Protein AF-A0A7W1ZB17-F1 (afdb_monomer_lite)

Radius of gyration: 13.29 Å; chains: 1; bounding box: 30×32×25 Å

pLDDT: mean 91.94, std 9.75, range [46.81, 96.88]

Secondary structure (DSSP, 8-state):
-------TT------TT--------SSS--------SS--S-TT---SSHHHHHHH----

Structure (mmCIF, N/CA/C/O backbone):
data_AF-A0A7W1ZB17-F1
#
_entry.i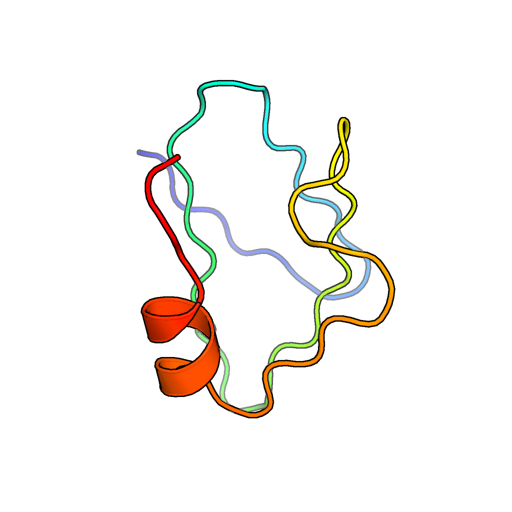d   AF-A0A7W1ZB17-F1
#
loop_
_atom_site.group_PDB
_atom_site.id
_atom_site.type_symbol
_atom_site.label_atom_id
_atom_site.label_alt_id
_atom_site.label_comp_id
_atom_site.label_asym_id
_atom_site.label_entity_id
_atom_site.label_seq_id
_atom_site.pdbx_PDB_ins_code
_atom_site.Cartn_x
_atom_site.Cartn_y
_atom_site.Cartn_z
_atom_site.occupancy
_atom_site.B_iso_or_equiv
_atom_site.auth_seq_id
_atom_site.auth_comp_id
_atom_site.auth_asym_id
_atom_site.auth_atom_id
_atom_site.pdbx_PDB_model_num
ATOM 1 N N . GLY A 1 1 ? 7.425 16.073 -4.480 1.00 79.19 1 GLY A N 1
ATOM 2 C CA . GLY A 1 1 ? 6.329 15.139 -4.798 1.00 79.19 1 GLY A CA 1
ATOM 3 C C . GLY A 1 1 ? 5.047 15.925 -4.954 1.00 79.19 1 GLY A C 1
ATOM 4 O O . GLY A 1 1 ? 4.967 17.019 -4.408 1.00 79.19 1 GLY A O 1
ATOM 5 N N . GLU A 1 2 ? 4.086 15.393 -5.700 1.00 89.31 2 GLU A N 1
ATOM 6 C CA . GLU A 1 2 ? 2.736 15.951 -5.817 1.00 89.31 2 GLU A CA 1
ATOM 7 C C . GLU A 1 2 ? 1.780 15.155 -4.919 1.00 89.31 2 GLU A C 1
ATOM 9 O O . GLU A 1 2 ? 1.908 13.936 -4.812 1.00 89.31 2 GLU A O 1
ATOM 14 N N . THR A 1 3 ? 0.827 15.837 -4.283 1.00 94.94 3 THR A N 1
ATOM 15 C CA . THR A 1 3 ? -0.237 15.199 -3.498 1.00 94.94 3 THR A CA 1
ATOM 16 C C . THR A 1 3 ? -1.556 15.372 -4.226 1.00 94.94 3 THR A C 1
ATOM 18 O O . THR A 1 3 ? -1.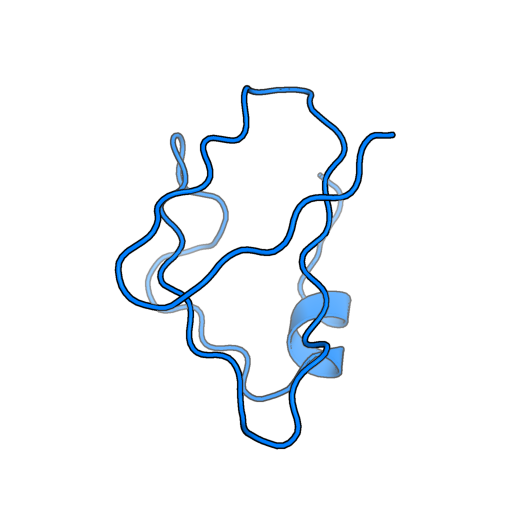917 16.489 -4.593 1.00 94.94 3 THR A O 1
ATOM 21 N N . ARG A 1 4 ? -2.303 14.280 -4.394 1.00 94.38 4 ARG A N 1
ATOM 22 C CA . ARG A 1 4 ? -3.639 14.295 -4.994 1.00 94.38 4 ARG A CA 1
ATOM 23 C C . ARG A 1 4 ? -4.609 13.469 -4.147 1.00 94.38 4 ARG A C 1
ATOM 25 O O . ARG A 1 4 ? -4.212 12.405 -3.671 1.00 94.38 4 ARG A O 1
ATOM 32 N N . PRO A 1 5 ? -5.855 13.931 -3.938 1.00 95.25 5 PRO A N 1
ATOM 33 C CA . PRO A 1 5 ? -6.880 13.102 -3.320 1.00 95.25 5 PRO A CA 1
ATOM 34 C C . PRO A 1 5 ? -7.260 11.957 -4.267 1.00 95.25 5 PRO A C 1
ATOM 36 O O . PRO A 1 5 ? -7.391 12.172 -5.470 1.00 95.25 5 PRO A O 1
ATOM 39 N N . ILE A 1 6 ? -7.454 10.761 -3.712 1.00 94.19 6 ILE A N 1
ATOM 40 C CA . ILE A 1 6 ? -7.963 9.587 -4.429 1.00 94.19 6 ILE A CA 1
ATOM 41 C C . ILE A 1 6 ? -9.223 9.105 -3.711 1.00 94.19 6 ILE A C 1
ATOM 43 O O . ILE A 1 6 ? -9.228 8.952 -2.489 1.00 94.19 6 ILE A O 1
ATOM 47 N N . GLY A 1 7 ? -10.300 8.924 -4.472 1.00 93.75 7 GLY A N 1
ATOM 48 C CA . GLY A 1 7 ? -11.615 8.522 -3.981 1.00 93.75 7 GLY A CA 1
ATOM 49 C C . GLY A 1 7 ? -12.014 7.101 -4.375 1.00 93.75 7 GLY A C 1
ATOM 50 O O . GLY A 1 7 ? -11.263 6.359 -5.007 1.00 93.75 7 GLY A O 1
ATOM 51 N N . VAL A 1 8 ? -13.242 6.731 -4.011 1.00 94.94 8 VAL A N 1
ATOM 52 C CA . VAL A 1 8 ? -13.847 5.443 -4.376 1.00 94.94 8 VAL A CA 1
ATOM 53 C C . VAL A 1 8 ? -13.886 5.297 -5.902 1.00 94.94 8 VAL A C 1
ATOM 55 O O . VAL A 1 8 ? -14.216 6.250 -6.606 1.00 94.94 8 VAL A O 1
ATOM 58 N N . ASN A 1 9 ? -13.574 4.098 -6.404 1.00 95.44 9 ASN A N 1
ATOM 59 C CA . ASN A 1 9 ? -13.546 3.754 -7.833 1.00 95.44 9 ASN A CA 1
ATOM 60 C C . ASN A 1 9 ? -12.527 4.543 -8.678 1.00 95.44 9 ASN A C 1
ATOM 62 O O . ASN A 1 9 ? -12.690 4.655 -9.892 1.00 95.44 9 ASN A O 1
ATOM 66 N N . GLN A 1 10 ? -11.474 5.083 -8.061 1.00 96.81 10 GLN A N 1
ATOM 67 C CA . GLN A 1 10 ? -10.352 5.690 -8.777 1.00 96.81 10 GLN A CA 1
ATOM 68 C C . GLN A 1 10 ? -9.131 4.769 -8.800 1.00 96.81 10 GLN A C 1
ATOM 70 O O . GLN A 1 10 ? -8.933 3.947 -7.907 1.00 96.81 10 GLN A O 1
ATOM 75 N N . LEU A 1 11 ? -8.300 4.941 -9.828 1.00 95.38 11 LEU A N 1
ATOM 76 C CA . LEU A 1 11 ? -7.062 4.197 -10.030 1.00 95.38 11 LEU A CA 1
ATOM 77 C C . LEU A 1 11 ? -5.869 5.152 -9.974 1.00 95.38 11 LEU A C 1
ATOM 79 O O . LEU A 1 11 ? -5.865 6.192 -10.632 1.00 95.38 11 LEU A O 1
ATOM 83 N N . ALA A 1 12 ? -4.848 4.774 -9.208 1.00 95.06 12 ALA A N 1
ATOM 84 C CA . ALA A 1 12 ? -3.551 5.435 -9.197 1.00 95.06 12 ALA A CA 1
ATOM 85 C C . ALA A 1 12 ? -2.530 4.528 -9.893 1.00 95.06 12 ALA A C 1
ATOM 87 O O . ALA A 1 12 ? -2.290 3.410 -9.445 1.00 95.06 12 ALA A O 1
ATOM 88 N N . PHE A 1 13 ? -1.943 5.004 -10.992 1.00 95.50 13 PHE A N 1
ATOM 89 C CA . PHE A 1 13 ? -0.874 4.295 -11.691 1.0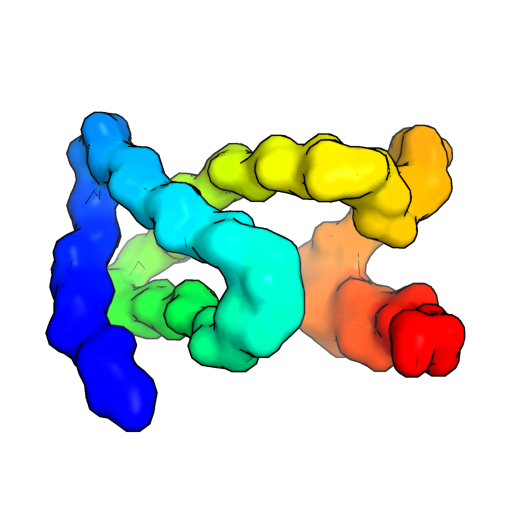0 95.50 13 PHE A CA 1
ATOM 90 C C . PHE A 1 13 ? 0.483 4.785 -11.187 1.00 95.50 13 PHE A C 1
ATOM 92 O O . PHE A 1 13 ? 0.759 5.985 -11.220 1.00 95.50 13 PHE A O 1
ATOM 99 N N . VAL A 1 14 ? 1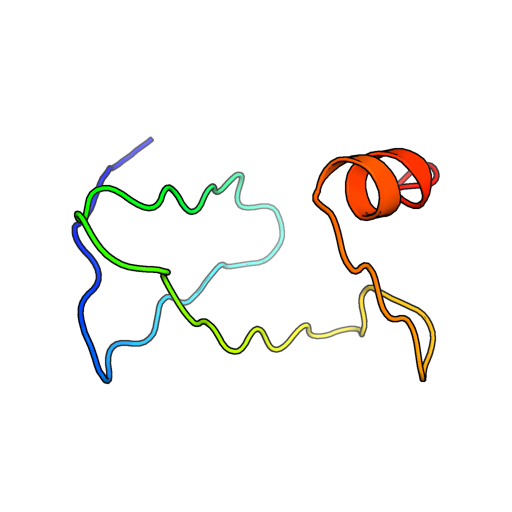.323 3.856 -10.733 1.00 95.44 14 VAL A N 1
ATOM 100 C CA . VAL A 1 14 ? 2.665 4.141 -10.221 1.00 95.44 14 VAL A CA 1
ATOM 101 C C . VAL A 1 14 ? 3.691 3.526 -11.179 1.00 95.44 14 VAL A C 1
ATOM 103 O O . VAL A 1 14 ? 3.839 2.306 -11.199 1.00 95.44 14 VAL A O 1
ATOM 106 N N . PRO A 1 15 ? 4.400 4.335 -11.988 1.00 95.56 15 PRO A N 1
ATOM 107 C CA . PRO A 1 15 ? 5.459 3.825 -12.855 1.00 95.56 15 PRO A CA 1
ATOM 108 C C . PRO A 1 15 ? 6.638 3.263 -12.050 1.00 95.56 15 PRO A C 1
ATOM 110 O O . PRO A 1 15 ? 6.975 3.793 -10.987 1.00 95.56 15 PRO A O 1
ATOM 113 N N . ALA A 1 16 ? 7.320 2.252 -12.595 1.00 96.06 16 ALA A N 1
ATOM 114 C CA . ALA A 1 16 ? 8.527 1.683 -11.996 1.00 96.06 16 ALA A CA 1
ATOM 115 C C . ALA A 1 16 ? 9.575 2.769 -11.678 1.00 96.06 16 ALA A C 1
ATOM 117 O O . ALA A 1 16 ? 9.769 3.710 -12.449 1.00 96.06 16 ALA A O 1
ATOM 118 N N . GLY A 1 17 ? 10.227 2.653 -10.518 1.00 93.88 17 GLY A N 1
ATOM 119 C CA . GLY A 1 17 ? 11.190 3.643 -10.016 1.00 93.88 17 GLY A CA 1
ATOM 120 C C . GLY A 1 17 ? 10.566 4.903 -9.398 1.00 93.88 17 GLY A C 1
ATOM 121 O O . GLY A 1 17 ? 11.295 5.777 -8.927 1.00 93.88 17 GLY A O 1
ATOM 122 N N . THR A 1 18 ? 9.234 5.022 -9.358 1.00 94.69 18 THR A N 1
ATOM 123 C CA . THR A 1 18 ? 8.566 6.180 -8.747 1.00 94.69 18 THR A CA 1
ATOM 124 C C . THR A 1 18 ? 8.430 6.004 -7.239 1.00 94.69 18 THR A C 1
ATOM 126 O O . THR A 1 18 ? 7.704 5.133 -6.758 1.00 94.69 18 THR A O 1
ATOM 129 N N . ARG A 1 19 ? 9.047 6.905 -6.469 1.00 95.12 19 ARG A N 1
ATOM 130 C CA . ARG A 1 19 ? 8.789 7.002 -5.028 1.00 95.12 19 ARG A CA 1
ATOM 131 C C . ARG A 1 19 ? 7.370 7.524 -4.787 1.00 95.12 19 ARG A C 1
ATOM 133 O O . ARG A 1 19 ? 7.034 8.623 -5.225 1.00 95.12 19 ARG A O 1
ATOM 140 N N . HIS A 1 20 ? 6.559 6.761 -4.064 1.00 95.44 20 HIS A N 1
ATOM 141 C CA . HIS A 1 20 ? 5.145 7.051 -3.827 1.00 95.44 20 HIS A CA 1
ATOM 142 C C . HIS A 1 20 ? 4.734 6.680 -2.395 1.00 95.44 20 HIS A C 1
ATOM 144 O O . HIS A 1 20 ? 5.483 6.023 -1.678 1.00 95.44 20 HIS A O 1
ATOM 150 N N . ASN A 1 21 ? 3.571 7.164 -1.952 1.00 95.62 21 ASN A N 1
ATOM 151 C CA . ASN A 1 21 ? 2.990 6.821 -0.654 1.00 95.62 21 ASN A CA 1
ATOM 152 C C . ASN A 1 21 ? 1.463 6.997 -0.699 1.00 95.62 21 ASN A C 1
ATOM 154 O O . ASN A 1 21 ? 0.971 7.929 -1.338 1.00 95.62 21 ASN A O 1
ATOM 158 N N . PHE A 1 22 ? 0.730 6.154 0.027 1.00 95.31 22 PHE A N 1
ATOM 159 C CA . PHE A 1 22 ? -0.713 6.265 0.224 1.00 95.31 22 PHE A CA 1
ATOM 160 C C . PHE A 1 22 ? -1.005 6.529 1.700 1.00 95.31 22 PHE A C 1
ATOM 162 O O . PHE A 1 22 ? -0.670 5.733 2.572 1.00 95.31 22 PHE A O 1
ATOM 169 N N . LYS A 1 23 ? -1.654 7.659 1.993 1.00 96.06 23 LYS A N 1
ATOM 170 C CA . LYS A 1 23 ? -2.031 8.041 3.357 1.00 96.06 23 LYS A CA 1
ATOM 171 C C . LYS A 1 23 ? -3.544 8.134 3.464 1.00 96.06 23 LYS A C 1
ATOM 173 O O . LYS A 1 23 ? -4.159 8.930 2.758 1.00 96.06 23 LYS A O 1
ATOM 178 N N . ASN A 1 24 ? -4.132 7.372 4.384 1.00 96.62 24 ASN A N 1
ATOM 179 C CA . ASN A 1 24 ? -5.538 7.542 4.728 1.00 96.62 24 ASN A CA 1
ATOM 180 C C . ASN A 1 24 ? -5.737 8.905 5.414 1.00 96.62 24 ASN A C 1
ATOM 182 O O . ASN A 1 24 ? -5.221 9.134 6.508 1.00 96.62 24 ASN A O 1
ATOM 186 N N . SER A 1 25 ? -6.446 9.816 4.749 1.00 95.75 25 SER A N 1
ATOM 187 C CA . SER A 1 25 ? -6.804 11.145 5.263 1.00 95.75 25 SER A CA 1
ATOM 188 C C . SER A 1 25 ? -8.273 11.252 5.692 1.00 95.75 25 SER A C 1
ATOM 190 O O . SER A 1 25 ? -8.702 12.324 6.116 1.00 95.75 25 SER A O 1
ATOM 192 N N . GLY A 1 26 ? -9.047 10.167 5.573 1.00 94.38 26 GLY A N 1
ATOM 193 C CA . GLY A 1 26 ? -10.451 10.104 5.973 1.00 94.38 26 GLY A CA 1
ATOM 194 C C . GLY A 1 26 ? -10.651 9.596 7.404 1.00 94.38 26 GLY A C 1
ATOM 195 O O . GLY A 1 26 ? -9.719 9.156 8.070 1.00 94.38 26 GLY A O 1
ATOM 196 N N . GLY A 1 27 ? -11.904 9.628 7.870 1.00 96.88 27 GLY A N 1
ATOM 197 C CA . GLY A 1 27 ? -12.305 9.127 9.195 1.00 96.88 27 GLY A CA 1
ATOM 198 C C . GLY A 1 27 ? -12.691 7.642 9.239 1.00 96.88 27 GLY A C 1
ATOM 199 O O . GLY A 1 27 ? -13.154 7.166 10.270 1.00 96.88 27 GLY A O 1
ATOM 200 N N . VAL A 1 28 ? -12.551 6.918 8.126 1.00 95.31 28 VAL A N 1
ATOM 201 C CA . VAL A 1 28 ? -12.911 5.495 7.995 1.00 95.31 28 VAL A CA 1
ATOM 202 C C . VAL A 1 28 ? -11.750 4.706 7.383 1.00 95.31 28 VAL A C 1
ATOM 204 O O . VAL A 1 28 ? -10.884 5.312 6.746 1.00 95.31 28 VAL A O 1
ATOM 207 N N . PRO A 1 29 ? -11.696 3.369 7.543 1.00 95.44 29 PRO A N 1
ATOM 208 C CA . PRO A 1 29 ? -10.643 2.559 6.938 1.00 95.44 29 PRO A CA 1
ATOM 209 C C . PRO A 1 29 ? -10.593 2.702 5.411 1.00 95.44 29 PRO A C 1
ATOM 211 O O . PRO A 1 29 ? -11.585 2.459 4.721 1.00 95.44 29 PRO A O 1
ATOM 214 N N . LEU A 1 30 ? -9.418 3.055 4.887 1.00 95.44 30 LEU A N 1
ATOM 215 C CA . LEU A 1 30 ? -9.121 3.018 3.459 1.00 95.44 30 LEU A CA 1
ATOM 216 C C . LEU A 1 30 ? -8.915 1.562 3.022 1.00 95.44 30 LEU A C 1
ATOM 218 O O . LEU A 1 30 ? -8.096 0.853 3.602 1.00 95.44 30 LEU A O 1
ATOM 222 N N . ARG A 1 31 ? -9.644 1.124 1.992 1.00 94.88 31 ARG A N 1
ATOM 223 C CA . ARG A 1 31 ? -9.483 -0.198 1.370 1.00 94.88 31 ARG A CA 1
ATOM 224 C C . ARG A 1 31 ? -8.952 -0.015 -0.045 1.00 94.88 31 ARG A C 1
ATOM 226 O O . ARG A 1 31 ? -9.569 0.697 -0.833 1.00 94.88 31 ARG A O 1
ATOM 233 N N . LEU A 1 32 ? -7.823 -0.649 -0.343 1.00 95.19 32 LEU A N 1
ATOM 234 C CA . LEU A 1 32 ? -7.162 -0.605 -1.643 1.00 95.19 32 LEU A CA 1
ATOM 235 C C . LEU A 1 32 ? -6.984 -2.023 -2.174 1.00 95.19 32 LEU A C 1
ATOM 237 O O . LEU A 1 32 ? -6.807 -2.961 -1.401 1.00 95.19 32 LEU A O 1
ATOM 241 N N . TYR A 1 33 ? -6.979 -2.137 -3.496 1.00 94.94 33 TYR A N 1
ATOM 242 C CA . TYR A 1 33 ? -6.401 -3.273 -4.195 1.00 94.94 33 TYR A CA 1
ATOM 243 C C . TYR A 1 33 ? -5.143 -2.779 -4.896 1.00 94.94 33 TYR A C 1
ATOM 245 O O . TYR A 1 33 ? -5.192 -1.783 -5.621 1.00 94.94 33 TYR A O 1
ATOM 253 N N . THR A 1 34 ? -4.026 -3.456 -4.665 1.00 94.50 34 THR A N 1
ATOM 254 C CA . THR A 1 34 ? -2.760 -3.195 -5.345 1.00 94.50 34 THR A CA 1
ATOM 255 C C . THR A 1 34 ? -2.460 -4.357 -6.280 1.00 94.50 34 THR A C 1
ATOM 257 O O . THR A 1 34 ? -2.729 -5.516 -5.968 1.00 94.50 34 THR A O 1
ATOM 260 N N . VAL A 1 35 ? -1.951 -4.038 -7.466 1.00 95.38 35 VAL A N 1
ATOM 261 C CA . VAL A 1 35 ? -1.515 -5.025 -8.455 1.00 95.38 35 VAL A CA 1
ATOM 262 C C . VAL A 1 35 ? -0.086 -4.669 -8.822 1.00 95.38 35 VAL A C 1
ATOM 264 O O . VAL A 1 35 ? 0.158 -3.591 -9.364 1.00 95.38 35 VAL A O 1
ATOM 267 N N . TYR A 1 36 ? 0.840 -5.567 -8.506 1.00 94.25 36 TYR A N 1
ATOM 268 C CA . TYR A 1 36 ? 2.260 -5.420 -8.810 1.00 94.25 36 TYR A CA 1
ATOM 269 C C . TYR A 1 36 ? 2.618 -6.221 -10.064 1.00 94.25 36 TYR A C 1
ATOM 271 O O . TYR A 1 36 ? 2.078 -7.304 -10.302 1.00 94.25 36 TYR A O 1
ATOM 279 N N . ALA A 1 37 ? 3.516 -5.673 -10.880 1.00 94.19 37 ALA A N 1
ATOM 280 C CA . ALA A 1 37 ? 4.074 -6.342 -12.048 1.00 94.19 37 ALA A CA 1
ATOM 281 C C . ALA A 1 37 ? 5.561 -5.956 -12.192 1.00 94.19 37 ALA A C 1
ATOM 283 O O . ALA A 1 37 ? 5.837 -4.820 -12.592 1.00 94.19 37 ALA A O 1
ATOM 284 N N . PRO A 1 38 ? 6.518 -6.863 -11.896 1.00 94.00 38 PRO A N 1
ATOM 285 C CA . PRO A 1 38 ? 6.338 -8.251 -11.426 1.00 94.00 38 PRO A CA 1
ATOM 286 C C . PRO A 1 38 ? 5.724 -8.347 -10.008 1.00 94.00 38 PRO A C 1
ATOM 288 O O . PRO A 1 38 ? 5.578 -7.317 -9.354 1.00 94.00 38 PRO A O 1
ATOM 291 N N . PRO A 1 39 ? 5.316 -9.547 -9.542 1.00 93.06 39 PRO A N 1
ATOM 292 C CA . PRO A 1 39 ? 4.842 -9.744 -8.171 1.00 93.06 39 PRO A CA 1
ATOM 293 C C . PRO A 1 39 ? 5.877 -9.296 -7.134 1.00 93.06 39 PRO A C 1
ATOM 295 O O . PRO A 1 39 ? 7.057 -9.597 -7.291 1.00 93.06 39 PRO A O 1
ATOM 298 N N . GLU A 1 40 ? 5.406 -8.620 -6.087 1.00 89.94 40 GLU A N 1
ATOM 299 C CA . GLU A 1 40 ? 6.254 -8.091 -5.011 1.00 89.94 40 GLU A CA 1
ATOM 300 C C . GLU A 1 40 ? 6.452 -9.106 -3.875 1.00 89.94 40 GLU A C 1
ATOM 302 O O . GLU A 1 40 ? 7.571 -9.385 -3.462 1.00 89.94 40 GLU A O 1
ATOM 307 N N . HIS A 1 41 ? 5.358 -9.707 -3.396 1.00 91.50 41 HIS A N 1
ATOM 308 C CA . HIS A 1 41 ? 5.379 -10.652 -2.279 1.00 91.50 41 HIS A CA 1
ATOM 309 C C . HIS A 1 41 ? 5.183 -12.102 -2.751 1.00 91.50 41 HIS A C 1
ATOM 311 O O . HIS A 1 41 ? 4.551 -12.330 -3.791 1.00 91.50 41 HIS A O 1
ATOM 317 N N . PRO A 1 42 ? 5.668 -13.095 -1.977 1.00 93.12 42 PRO A N 1
ATOM 318 C CA . PRO A 1 42 ? 5.338 -14.501 -2.185 1.00 93.12 42 PRO A CA 1
ATOM 319 C C . PRO A 1 42 ? 3.824 -14.765 -2.228 1.00 93.12 42 PRO A C 1
ATOM 321 O O . PRO A 1 42 ? 3.020 -14.047 -1.628 1.00 93.12 42 PRO A O 1
ATOM 324 N N . ASP A 1 43 ? 3.427 -15.831 -2.926 1.00 93.94 43 ASP A N 1
ATOM 325 C CA . ASP A 1 43 ? 2.025 -16.249 -2.965 1.00 93.94 43 ASP A CA 1
ATOM 326 C C . ASP A 1 43 ? 1.520 -16.622 -1.561 1.00 93.94 43 ASP A C 1
ATOM 328 O O . ASP A 1 43 ? 2.206 -17.294 -0.789 1.00 93.94 43 ASP A O 1
ATOM 332 N N . GLY A 1 44 ? 0.308 -16.174 -1.231 1.00 93.94 44 GLY A N 1
ATOM 333 C CA . GLY A 1 44 ? -0.318 -16.424 0.068 1.00 93.94 44 GLY A CA 1
ATOM 334 C C . GLY A 1 44 ? 0.161 -15.541 1.229 1.00 93.94 44 GLY A C 1
ATOM 335 O O . GLY A 1 44 ? -0.300 -15.758 2.352 1.00 93.94 44 GLY A O 1
ATOM 336 N N . THR A 1 45 ? 1.028 -14.546 1.000 1.00 94.44 45 THR A N 1
ATOM 337 C CA . THR A 1 45 ? 1.449 -13.599 2.048 1.00 94.44 45 THR A CA 1
ATOM 338 C C . THR A 1 45 ? 0.257 -12.825 2.624 1.00 94.44 45 THR A C 1
ATOM 340 O O . THR A 1 45 ? -0.567 -12.271 1.892 1.00 94.44 45 THR A O 1
ATOM 343 N N . VAL A 1 46 ? 0.168 -12.772 3.959 1.00 96.12 46 VAL A N 1
ATOM 344 C CA . VAL A 1 46 ? -0.849 -12.010 4.700 1.00 96.12 46 VAL A CA 1
ATOM 345 C C . VAL A 1 46 ? -0.195 -11.282 5.870 1.00 96.12 46 VAL A C 1
ATOM 347 O O . VAL A 1 46 ? 0.149 -11.912 6.870 1.00 96.12 46 VAL A O 1
ATOM 350 N N . HIS A 1 47 ? -0.124 -9.954 5.785 1.00 95.56 47 HIS A N 1
ATOM 351 C CA . HIS A 1 47 ? 0.221 -9.085 6.915 1.00 95.56 47 HIS A CA 1
ATOM 352 C C . HIS A 1 47 ? -1.057 -8.504 7.521 1.00 95.56 47 HIS A C 1
ATOM 354 O O . HIS A 1 47 ? -1.842 -7.841 6.839 1.00 95.56 47 HIS A O 1
ATOM 360 N N . ARG A 1 48 ? -1.310 -8.774 8.804 1.00 96.44 48 ARG A N 1
ATOM 361 C CA . ARG A 1 48 ? -2.493 -8.263 9.518 1.00 96.44 48 ARG A CA 1
ATOM 362 C C . ARG A 1 48 ? -2.280 -6.856 10.050 1.00 96.44 48 ARG A C 1
ATOM 364 O O . ARG A 1 48 ? -3.256 -6.124 10.226 1.00 96.44 48 ARG A O 1
ATOM 371 N N . THR A 1 49 ? -1.032 -6.492 10.321 1.00 96.19 49 THR A N 1
ATOM 372 C CA . THR A 1 49 ? -0.651 -5.169 10.812 1.00 96.19 49 THR A CA 1
ATOM 373 C C . THR A 1 49 ? 0.416 -4.552 9.923 1.00 96.19 49 THR A C 1
ATOM 375 O O . THR A 1 49 ? 1.070 -5.234 9.134 1.00 96.19 49 THR A O 1
ATOM 378 N N . LYS A 1 50 ? 0.590 -3.236 10.054 1.00 92.31 50 LYS A N 1
ATOM 379 C CA . LYS A 1 50 ? 1.666 -2.543 9.355 1.00 92.31 50 LYS A CA 1
ATOM 380 C C . LYS A 1 50 ? 3.029 -3.017 9.861 1.00 92.31 50 LYS A C 1
ATOM 382 O O . LYS A 1 50 ? 3.933 -3.197 9.066 1.00 92.31 50 LYS A O 1
ATOM 387 N N . GLU A 1 51 ? 3.160 -3.237 11.164 1.00 95.69 51 GLU A N 1
ATOM 388 C CA . GLU A 1 51 ? 4.415 -3.659 11.783 1.00 95.69 51 GLU A CA 1
ATOM 389 C C . GLU A 1 51 ? 4.861 -5.042 11.283 1.00 95.69 51 GLU A C 1
ATOM 391 O O . GLU A 1 51 ? 6.055 -5.265 11.120 1.00 95.69 51 GLU A O 1
ATOM 396 N N . GLU A 1 52 ? 3.918 -5.955 11.011 1.00 94.69 52 GLU A N 1
ATOM 397 C CA . GLU A 1 52 ? 4.210 -7.247 10.372 1.00 94.69 52 GLU A CA 1
ATOM 398 C C . GLU A 1 52 ? 4.720 -7.065 8.935 1.00 94.69 52 GLU A C 1
ATOM 400 O O . GLU A 1 52 ? 5.672 -7.735 8.551 1.00 94.69 52 GLU A O 1
ATOM 405 N N . ALA A 1 53 ? 4.116 -6.155 8.162 1.00 93.38 53 ALA A N 1
ATOM 406 C CA . ALA A 1 53 ? 4.554 -5.852 6.799 1.00 93.38 53 ALA A CA 1
ATOM 407 C C . ALA A 1 53 ? 5.948 -5.201 6.781 1.00 93.38 53 ALA A C 1
ATOM 409 O O . ALA A 1 53 ? 6.828 -5.674 6.072 1.00 93.38 53 ALA A O 1
ATOM 410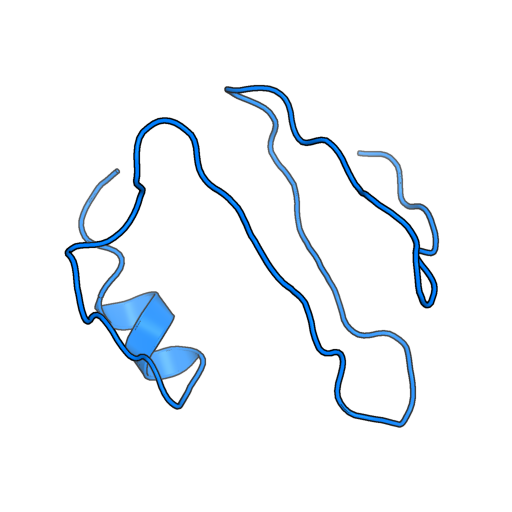 N N . ASP A 1 54 ? 6.174 -4.182 7.619 1.00 93.00 54 ASP A N 1
ATOM 411 C CA . ASP A 1 54 ? 7.461 -3.482 7.742 1.00 93.00 54 ASP A CA 1
ATOM 412 C C . ASP A 1 54 ? 8.594 -4.440 8.187 1.00 93.00 54 ASP A C 1
ATOM 414 O O . ASP A 1 54 ? 9.757 -4.212 7.866 1.00 93.00 54 ASP A O 1
ATOM 418 N N . ALA A 1 55 ? 8.277 -5.503 8.940 1.00 92.25 55 ALA A N 1
ATOM 419 C CA . ALA A 1 55 ? 9.244 -6.521 9.359 1.00 92.25 55 ALA A CA 1
ATOM 420 C C . ALA A 1 55 ? 9.526 -7.591 8.286 1.00 92.25 55 ALA A C 1
ATOM 422 O O . ALA A 1 55 ? 10.591 -8.204 8.326 1.00 92.25 55 ALA A O 1
ATOM 423 N N . ASP A 1 56 ? 8.582 -7.834 7.371 1.00 90.25 56 ASP A N 1
ATOM 424 C CA . ASP A 1 56 ? 8.721 -8.778 6.250 1.00 90.25 56 ASP A CA 1
ATOM 425 C C . ASP A 1 56 ? 9.370 -8.135 5.015 1.00 90.25 56 ASP A C 1
ATOM 427 O O . ASP A 1 56 ? 9.848 -8.851 4.135 1.00 90.25 56 ASP A O 1
ATOM 431 N N . GLU A 1 57 ? 9.430 -6.798 4.946 1.00 80.75 57 GLU A N 1
ATOM 432 C CA . GLU A 1 57 ? 10.239 -6.076 3.958 1.00 80.75 57 GLU A CA 1
ATOM 433 C C . GLU A 1 57 ? 11.733 -6.415 4.149 1.00 80.75 57 GLU A C 1
ATOM 435 O O . GLU A 1 57 ? 12.487 -5.736 4.846 1.00 80.75 57 GLU A O 1
ATOM 440 N N . HIS A 1 58 ? 12.167 -7.509 3.524 1.00 59.03 58 HIS A N 1
ATOM 441 C CA . HIS A 1 58 ? 13.565 -7.879 3.356 1.00 59.03 58 HIS A CA 1
ATOM 442 C C . HIS A 1 58 ? 14.136 -7.185 2.112 1.00 59.03 58 HIS A C 1
ATOM 444 O O . HIS A 1 58 ? 13.517 -7.243 1.054 1.00 59.03 58 HIS A O 1
ATOM 450 N N . ASP A 1 59 ? 15.311 -6.559 2.271 1.00 49.81 59 ASP A N 1
ATOM 451 C CA . ASP A 1 59 ? 16.151 -5.881 1.265 1.00 49.81 59 ASP A CA 1
ATOM 452 C C . ASP A 1 59 ? 15.671 -6.004 -0.200 1.00 49.81 59 ASP A C 1
ATOM 454 O O . ASP A 1 59 ? 16.046 -6.935 -0.920 1.00 49.81 59 ASP A O 1
ATOM 458 N N . HIS A 1 60 ? 14.864 -5.027 -0.629 1.00 46.81 60 HIS A N 1
ATOM 459 C CA . HIS A 1 60 ? 14.628 -4.701 -2.039 1.00 46.81 60 HIS A CA 1
ATOM 460 C C . HIS A 1 60 ? 15.871 -4.098 -2.706 1.00 46.81 60 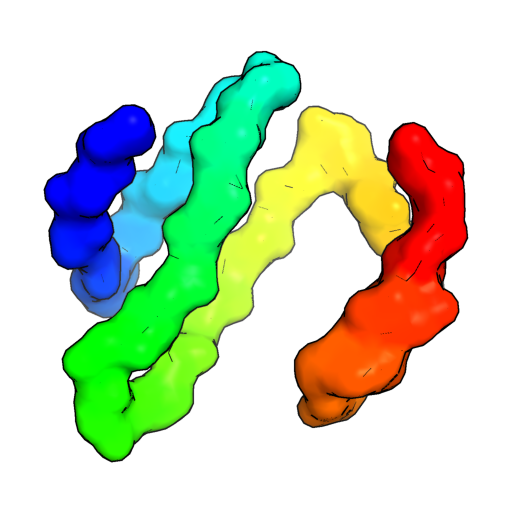HIS A C 1
ATOM 462 O O . HIS A 1 60 ? 16.540 -3.248 -2.069 1.00 46.81 60 HIS A O 1
#

Sequence (60 aa):
GETRPIGVNQLAFVPAGTRHNFKNSGGVPLRLYTVYAPPEHPDGTVHRTKEEADADEHDH

Foldseek 3Di:
DDDDDDDPPDDDDDDPPDDDDDDPPDPDDDDDDDDDVVDDDDPPDDDPDPVSVVVPPDDD